Protein AF-A0A2S2N5R0-F1 (afdb_monomer_lite)

Foldseek 3Di:
DDDDADDDPDPADWQEWEQDPPRWIWTWGPNQWIFIDDRHDTPDTQDPCVVPVVQDPLQKGWNYWYKFDAAPDPPWIKIKIKIAGSDDDPQADFIKIWIARPPVSHTDDIDGDGRPGDNDDDADNNRD

Secondary structure (DSSP, 8-state):
----------SS-EEEEEE-GGGEEEEEETTS-EEEEETTEEEEE---GGG-TTSPTTSEEEEEEEEEE-TTSTT-EEEEEEEEESS--SSPPPPEEEEEETTT--EEEEEE--SS--------TT--

InterPro domains:
  IPR011047 Quinoprotein alcohol dehydrogenase-like superfamily [SSF50998] (6-127)
  IPR015943 WD40/YVTN repeat-like-containing domain superfamily [G3DSA:2.130.10.10] (1-128)
  IPR045260 Guanine nucleotide-exchange factor Sec12-like [PTHR23284] (1-128)

Sequence (128 aa):
MKKTLEFRAHNGEIEDIALGPDNKVVTAGRDFQCCVWQQDQLVTGLRWHENLPGIPDKAYRYQACRFGAVEGSAGALRLYTVQVPHKRERRPPPCYLTKWDGKSFLPLLTRPCGSEVVSCLSISDSGT

pLDDT: mean 92.58, std 7.39, range [61.62, 98.69]

Structure (mmCIF, N/CA/C/O backbone):
data_AF-A0A2S2N5R0-F1
#
_entry.id   AF-A0A2S2N5R0-F1
#
loop_
_atom_site.group_PDB
_atom_site.id
_atom_site.type_symbol
_atom_site.label_atom_id
_atom_site.label_alt_id
_atom_site.label_comp_id
_atom_site.label_asym_id
_atom_site.label_entity_id
_atom_site.label_seq_id
_atom_site.pdbx_PDB_ins_code
_atom_site.Cartn_x
_atom_site.Cartn_y
_atom_site.Cartn_z
_atom_site.occupancy
_atom_site.B_iso_or_equiv
_atom_site.auth_seq_id
_atom_site.auth_comp_id
_atom_site.auth_asym_id
_atom_site.auth_atom_id
_atom_site.pdbx_PDB_model_num
ATOM 1 N N . MET A 1 1 ? -3.641 -14.758 26.199 1.00 72.06 1 MET A N 1
ATOM 2 C CA . MET A 1 1 ? -4.412 -13.892 25.276 1.00 72.06 1 MET A CA 1
ATOM 3 C C . MET A 1 1 ? -5.275 -14.800 24.401 1.00 72.06 1 MET A C 1
ATOM 5 O O . MET A 1 1 ? -4.749 -15.806 23.941 1.00 72.06 1 MET A O 1
ATOM 9 N N . LYS A 1 2 ? -6.579 -14.534 24.235 1.00 91.81 2 LYS A N 1
ATOM 10 C CA . LYS A 1 2 ? -7.470 -15.361 23.392 1.00 91.81 2 LYS A CA 1
ATOM 11 C C . LYS A 1 2 ? -7.477 -14.799 21.969 1.00 91.81 2 LYS A C 1
ATOM 13 O O . LYS A 1 2 ? -7.570 -13.586 21.810 1.00 91.81 2 LYS A O 1
ATOM 18 N N . LYS A 1 3 ? -7.384 -15.665 20.957 1.00 91.12 3 LYS A N 1
ATOM 19 C CA . LYS A 1 3 ? -7.529 -15.277 19.548 1.00 91.12 3 LYS A CA 1
ATOM 20 C C . LYS A 1 3 ? -8.920 -14.683 19.318 1.00 91.12 3 LYS A C 1
ATOM 22 O O . LYS A 1 3 ? -9.910 -15.318 19.680 1.00 91.12 3 LYS A O 1
ATOM 27 N N . THR A 1 4 ? -8.981 -13.481 18.753 1.00 92.38 4 THR A N 1
ATOM 28 C CA . THR A 1 4 ? -10.240 -12.769 18.484 1.00 92.38 4 THR A CA 1
ATOM 29 C C . THR A 1 4 ? -10.672 -12.851 17.023 1.00 92.38 4 THR A C 1
ATOM 31 O O . THR A 1 4 ? -11.870 -12.879 16.773 1.00 92.38 4 THR A O 1
ATOM 34 N N . LEU A 1 5 ? -9.729 -12.929 16.076 1.00 92.88 5 LEU A N 1
ATOM 35 C CA . LEU A 1 5 ? -9.994 -13.040 14.639 1.00 92.88 5 LEU A CA 1
ATOM 36 C C . LEU A 1 5 ? -9.013 -14.012 13.967 1.00 92.88 5 LEU A C 1
ATOM 38 O O . LEU A 1 5 ? -7.852 -14.129 14.366 1.00 92.88 5 LEU A O 1
ATOM 42 N N . GLU A 1 6 ? -9.495 -14.698 12.933 1.00 94.88 6 GLU A N 1
ATOM 43 C CA . GLU A 1 6 ? -8.709 -15.524 12.018 1.00 94.88 6 GLU A CA 1
ATOM 44 C C . GLU A 1 6 ? -9.339 -15.480 10.635 1.00 94.88 6 GLU A C 1
ATOM 46 O O . GLU A 1 6 ? -10.472 -15.920 10.463 1.00 94.88 6 GLU A O 1
ATOM 51 N N . PHE A 1 7 ? -8.602 -14.996 9.645 1.00 96.50 7 PHE A N 1
ATOM 52 C CA . PHE A 1 7 ? -9.049 -15.044 8.263 1.00 96.50 7 PHE A CA 1
ATOM 53 C C . PHE A 1 7 ? -7.852 -15.003 7.318 1.00 96.50 7 PHE A C 1
ATOM 55 O O . PHE A 1 7 ? -6.761 -14.543 7.664 1.00 96.50 7 PHE A O 1
ATOM 62 N N . ARG A 1 8 ? -8.060 -15.502 6.100 1.00 97.56 8 ARG A N 1
ATOM 63 C CA . ARG A 1 8 ? -7.055 -15.457 5.040 1.00 97.56 8 ARG A CA 1
ATOM 64 C C . ARG A 1 8 ? -7.110 -14.097 4.349 1.00 97.56 8 ARG A C 1
ATOM 66 O O . ARG A 1 8 ? -7.956 -13.888 3.488 1.00 97.56 8 ARG A O 1
ATOM 73 N N . ALA A 1 9 ? -6.188 -13.203 4.695 1.00 98.12 9 ALA A N 1
ATOM 74 C CA . ALA A 1 9 ? -6.105 -11.890 4.054 1.00 98.12 9 ALA A CA 1
ATOM 75 C C . ALA A 1 9 ? -5.539 -11.957 2.621 1.00 98.12 9 ALA A C 1
ATOM 77 O O . ALA A 1 9 ? -5.962 -11.200 1.753 1.00 98.12 9 ALA A O 1
ATOM 78 N N . HIS A 1 10 ? -4.596 -12.870 2.363 1.00 98.44 10 HIS A N 1
ATOM 79 C CA . HIS A 1 10 ? -3.879 -12.954 1.089 1.00 98.44 10 HIS A CA 1
ATOM 80 C C . HIS A 1 10 ? -3.688 -14.402 0.612 1.00 98.44 10 HIS A C 1
ATOM 82 O O . HIS A 1 10 ? -3.685 -15.362 1.390 1.00 98.44 10 HIS A O 1
ATOM 88 N N . ASN A 1 11 ? -3.499 -14.562 -0.699 1.00 97.75 11 ASN A N 1
ATOM 89 C CA . ASN A 1 11 ? -3.147 -15.830 -1.343 1.00 97.75 11 ASN A CA 1
ATOM 90 C C . ASN A 1 11 ? -1.630 -16.095 -1.386 1.00 97.75 11 ASN A C 1
ATOM 92 O O . ASN A 1 11 ? -1.199 -17.069 -2.000 1.00 97.75 11 ASN A O 1
ATOM 96 N N . GLY A 1 12 ? -0.836 -15.270 -0.706 1.00 96.75 12 GLY A N 1
ATOM 97 C CA . GLY A 1 12 ? 0.602 -15.435 -0.517 1.00 96.75 12 GLY A CA 1
ATOM 98 C C . GLY A 1 12 ? 1.045 -14.905 0.845 1.00 96.75 12 GLY A C 1
ATOM 99 O O . GLY A 1 12 ? 0.213 -14.611 1.703 1.00 96.75 12 GLY A O 1
ATOM 100 N N . GLU A 1 13 ? 2.359 -14.779 1.035 1.00 98.25 13 GLU A N 1
ATOM 101 C CA . GLU A 1 13 ? 2.929 -14.158 2.236 1.00 98.25 13 GLU A CA 1
ATOM 102 C C . GLU A 1 13 ? 2.412 -12.724 2.405 1.00 98.25 13 GLU A C 1
ATOM 104 O O . GLU A 1 13 ? 2.280 -11.980 1.427 1.00 98.25 13 GLU A O 1
ATOM 109 N N . ILE A 1 14 ? 2.134 -12.349 3.653 1.00 98.38 14 ILE A N 1
ATOM 110 C CA . ILE A 1 14 ? 1.841 -10.968 4.031 1.00 98.38 14 ILE A CA 1
ATOM 111 C C . ILE A 1 14 ? 3.185 -10.247 4.178 1.00 98.38 14 ILE A C 1
ATOM 113 O O . ILE A 1 14 ? 4.029 -10.676 4.960 1.00 98.38 14 ILE A O 1
ATOM 117 N N . GLU A 1 15 ? 3.379 -9.179 3.411 1.00 98.12 15 GLU A N 1
ATOM 118 C CA . GLU A 1 15 ? 4.592 -8.352 3.413 1.00 98.12 15 GLU A CA 1
ATOM 119 C C . GLU A 1 15 ? 4.550 -7.292 4.516 1.00 98.12 15 GLU A C 1
ATOM 121 O O . GLU A 1 15 ? 5.564 -7.020 5.153 1.00 98.12 15 GLU A O 1
ATOM 126 N N . ASP A 1 16 ? 3.382 -6.689 4.754 1.00 98.62 16 ASP A N 1
ATOM 127 C CA . ASP A 1 16 ? 3.229 -5.651 5.772 1.00 98.62 16 ASP A CA 1
ATOM 128 C C . ASP A 1 16 ? 1.772 -5.510 6.231 1.00 98.62 16 ASP A C 1
ATOM 130 O O . ASP A 1 16 ? 0.834 -5.903 5.527 1.00 98.62 16 ASP A O 1
ATOM 134 N N . ILE A 1 17 ? 1.588 -4.941 7.422 1.00 98.19 17 ILE A N 1
ATOM 135 C CA . ILE A 1 17 ? 0.287 -4.681 8.044 1.00 98.19 17 ILE A CA 1
ATOM 136 C C . ILE A 1 17 ? 0.310 -3.289 8.683 1.00 98.19 17 ILE A C 1
ATOM 138 O O . ILE A 1 17 ? 1.281 -2.923 9.341 1.00 98.19 17 ILE A O 1
ATOM 142 N N . ALA A 1 18 ? -0.776 -2.527 8.551 1.00 97.56 18 ALA A N 1
ATOM 143 C CA . ALA A 1 18 ? -0.988 -1.277 9.275 1.00 97.56 18 ALA A CA 1
ATOM 144 C C . ALA A 1 18 ? -2.350 -1.260 9.966 1.00 97.56 18 ALA A C 1
ATOM 146 O O . ALA A 1 18 ? -3.381 -1.503 9.337 1.00 97.56 18 ALA A O 1
ATOM 147 N N . LEU A 1 19 ? -2.352 -0.914 11.251 1.00 94.81 19 LEU A N 1
ATOM 148 C CA . LEU A 1 19 ? -3.575 -0.631 11.994 1.00 94.81 19 LEU A CA 1
ATOM 149 C C . LEU A 1 19 ? -3.943 0.839 11.795 1.00 94.81 19 LEU A C 1
ATOM 151 O O . LEU A 1 19 ? -3.132 1.731 12.040 1.00 94.81 19 LEU A O 1
ATOM 155 N N . GLY A 1 20 ? -5.153 1.072 11.307 1.00 91.25 20 GLY A N 1
ATOM 156 C CA . GLY A 1 20 ? -5.748 2.392 11.169 1.00 91.25 20 GLY A CA 1
ATOM 157 C C . GLY A 1 20 ? -6.771 2.673 12.271 1.00 91.25 20 GLY A C 1
ATOM 158 O O . GLY A 1 20 ? -7.063 1.805 13.098 1.00 91.25 20 GLY A O 1
ATOM 159 N N . PRO A 1 21 ? -7.353 3.882 12.281 1.00 88.50 21 PRO A N 1
ATOM 160 C CA . PRO A 1 21 ? -8.472 4.196 13.160 1.00 88.50 21 PRO A CA 1
ATOM 161 C C . PRO A 1 21 ? -9.692 3.312 12.863 1.00 88.50 21 PRO A C 1
ATOM 163 O O . PRO A 1 21 ? -9.786 2.672 11.812 1.00 88.50 21 PRO A O 1
ATOM 166 N N . ASP A 1 22 ? -10.627 3.276 13.812 1.00 88.44 22 ASP A N 1
ATOM 167 C CA . ASP A 1 22 ? -11.888 2.526 13.729 1.00 88.44 22 ASP A CA 1
ATOM 168 C C . ASP A 1 22 ? -11.712 1.012 13.502 1.00 88.44 22 ASP A C 1
ATOM 170 O O . ASP A 1 22 ? -12.573 0.349 12.925 1.00 88.44 22 ASP A O 1
ATOM 174 N N . ASN A 1 23 ? -10.597 0.443 13.975 1.00 89.62 23 ASN A N 1
ATOM 175 C CA . ASN A 1 23 ? -10.216 -0.963 13.783 1.00 89.62 23 ASN A CA 1
ATOM 176 C C . ASN A 1 23 ? -10.057 -1.373 12.310 1.00 89.62 23 ASN A C 1
ATOM 178 O O . ASN A 1 23 ? -10.191 -2.555 11.976 1.00 89.62 23 ASN A O 1
ATOM 182 N N . LYS A 1 24 ? -9.763 -0.414 11.425 1.00 94.19 24 LYS A N 1
ATOM 183 C CA . LYS A 1 24 ? -9.363 -0.735 10.057 1.00 94.19 24 LYS A CA 1
ATOM 184 C C . LYS A 1 24 ? -7.980 -1.366 10.055 1.00 94.19 24 LYS A C 1
ATOM 186 O O . LYS A 1 24 ? -7.072 -0.907 10.745 1.00 94.19 24 LYS A O 1
ATOM 191 N N . VAL A 1 25 ? -7.804 -2.381 9.224 1.00 97.44 25 VAL A N 1
ATOM 192 C CA . VAL A 1 25 ? -6.503 -3.011 8.991 1.00 97.44 25 VAL A CA 1
ATOM 193 C C . VAL A 1 25 ? -6.179 -2.891 7.516 1.00 97.44 25 VAL A C 1
ATOM 195 O O . VAL A 1 25 ? -7.029 -3.165 6.677 1.00 97.44 25 VAL A O 1
ATOM 198 N N . VAL A 1 26 ? -4.962 -2.480 7.187 1.00 98.44 26 VAL A N 1
ATOM 199 C CA . VAL A 1 26 ? -4.435 -2.541 5.823 1.00 98.44 26 VAL A CA 1
ATOM 200 C C . VAL A 1 26 ? -3.386 -3.635 5.779 1.00 98.44 26 VAL A C 1
ATOM 202 O O . VAL A 1 26 ? -2.519 -3.677 6.647 1.00 98.44 26 VAL A O 1
ATOM 205 N N . THR A 1 27 ? -3.460 -4.521 4.794 1.00 98.69 27 THR A N 1
ATOM 206 C CA . THR A 1 27 ? -2.483 -5.595 4.590 1.00 98.69 27 THR A CA 1
ATOM 207 C C . THR A 1 27 ? -1.913 -5.513 3.181 1.00 98.69 27 THR A C 1
ATOM 209 O O . THR A 1 27 ? -2.645 -5.242 2.231 1.00 98.69 27 THR A O 1
ATOM 212 N N . ALA A 1 28 ? -0.610 -5.731 3.033 1.00 98.50 28 ALA A N 1
ATOM 213 C CA . ALA A 1 28 ? 0.067 -5.876 1.747 1.00 98.50 28 ALA A CA 1
ATOM 214 C C . ALA A 1 28 ? 0.522 -7.329 1.575 1.00 98.50 28 ALA A C 1
ATOM 216 O O . ALA A 1 28 ? 1.060 -7.912 2.515 1.00 98.50 28 ALA A O 1
ATOM 217 N N . GLY A 1 29 ? 0.330 -7.912 0.390 1.00 97.81 29 GLY A N 1
ATOM 218 C CA . GLY A 1 29 ? 0.655 -9.316 0.132 1.00 97.81 29 GLY A CA 1
ATOM 219 C C . GLY A 1 29 ? 1.490 -9.554 -1.123 1.00 97.81 29 GLY A C 1
ATOM 220 O O . GLY A 1 29 ? 1.485 -8.774 -2.081 1.00 97.81 29 GLY A O 1
ATOM 221 N N . ARG A 1 30 ? 2.174 -10.705 -1.155 1.00 96.56 30 ARG A N 1
ATOM 222 C CA . ARG A 1 30 ? 2.894 -11.207 -2.343 1.00 96.56 30 ARG A CA 1
ATOM 223 C C . ARG A 1 30 ? 1.988 -11.616 -3.504 1.00 96.56 30 ARG A C 1
ATOM 225 O O . ARG A 1 30 ? 2.484 -11.882 -4.594 1.00 96.56 30 ARG A O 1
ATOM 232 N N . ASP A 1 31 ? 0.679 -11.630 -3.290 1.00 97.00 31 ASP A N 1
ATOM 233 C CA . ASP A 1 31 ? -0.349 -11.821 -4.315 1.00 97.00 31 ASP A CA 1
ATOM 234 C C . ASP A 1 31 ? -0.702 -10.527 -5.075 1.00 97.00 31 A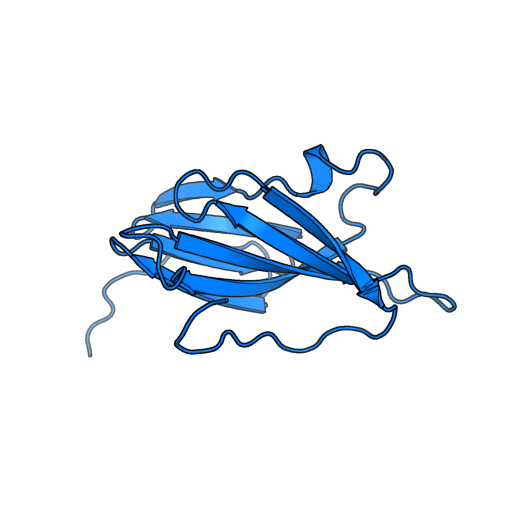SP A C 1
ATOM 236 O O . ASP A 1 31 ? -1.705 -10.484 -5.789 1.00 97.00 31 ASP A O 1
ATOM 240 N N . PHE A 1 32 ? 0.143 -9.493 -4.964 1.00 96.44 32 PHE A N 1
ATOM 241 C CA . PHE A 1 32 ? 0.019 -8.188 -5.628 1.00 96.44 32 PHE A CA 1
ATOM 242 C C . PHE A 1 32 ? -1.140 -7.326 -5.123 1.00 96.44 32 PHE A C 1
ATOM 244 O O . PHE A 1 32 ? -1.397 -6.262 -5.685 1.00 96.44 32 PHE A O 1
ATOM 251 N N . GLN A 1 33 ? -1.820 -7.752 -4.061 1.00 97.12 33 GLN A N 1
ATOM 252 C CA . GLN A 1 33 ? -2.923 -7.006 -3.478 1.00 97.12 33 GLN A CA 1
ATOM 253 C C . GLN A 1 33 ? -2.457 -6.191 -2.273 1.00 97.12 33 GLN A C 1
ATOM 255 O O . GLN A 1 33 ? -1.570 -6.591 -1.514 1.00 97.12 33 GLN A O 1
ATOM 260 N N . CYS A 1 34 ? -3.114 -5.053 -2.071 1.00 98.25 34 CYS A N 1
ATOM 261 C CA . CYS A 1 34 ? -3.136 -4.378 -0.786 1.00 98.25 34 CYS A CA 1
ATOM 262 C C . CYS A 1 34 ? -4.594 -4.148 -0.405 1.00 98.25 34 CYS A C 1
ATOM 264 O O . CYS A 1 34 ? -5.336 -3.515 -1.152 1.00 98.25 34 CYS A O 1
ATOM 266 N N . CYS A 1 35 ? -5.012 -4.723 0.714 1.00 98.56 35 CYS A N 1
ATOM 267 C CA . CYS A 1 35 ? -6.411 -4.854 1.092 1.00 98.56 35 CYS A CA 1
ATOM 268 C C . CYS A 1 35 ? -6.694 -4.056 2.360 1.00 98.56 35 CYS A C 1
ATOM 270 O O . CYS A 1 35 ? -5.865 -4.007 3.266 1.00 98.56 35 CYS A O 1
ATOM 272 N N . VAL A 1 36 ? -7.876 -3.454 2.425 1.00 98.44 36 VAL A N 1
ATOM 273 C CA . VAL A 1 36 ? -8.407 -2.762 3.597 1.00 98.44 36 VAL A CA 1
ATOM 274 C C . VAL A 1 36 ? -9.513 -3.613 4.198 1.00 98.44 36 VAL A C 1
ATOM 276 O O . VAL A 1 36 ? -10.450 -3.996 3.500 1.00 98.44 36 VAL A O 1
ATOM 279 N N . TRP A 1 37 ? -9.442 -3.844 5.500 1.00 98.25 37 TRP A N 1
ATOM 280 C CA . TRP A 1 37 ? -10.341 -4.716 6.241 1.00 98.25 37 TRP A CA 1
ATOM 281 C C . TRP A 1 37 ? -11.035 -3.963 7.364 1.00 98.25 37 TRP A C 1
ATOM 283 O O . TRP A 1 37 ? -10.464 -3.048 7.962 1.00 98.25 37 TRP A O 1
ATOM 293 N N . GLN A 1 38 ? -12.251 -4.395 7.671 1.00 96.56 38 GLN A N 1
ATOM 294 C CA . GLN A 1 38 ? -12.954 -4.094 8.907 1.00 96.56 38 GLN A CA 1
ATOM 295 C C . GLN A 1 38 ? -13.207 -5.432 9.596 1.00 96.56 38 GLN A C 1
ATOM 297 O O . GLN A 1 38 ? -13.992 -6.233 9.095 1.00 96.56 38 GLN A O 1
ATOM 302 N N . GLN A 1 39 ? -12.531 -5.682 10.721 1.00 93.19 39 GLN A N 1
ATOM 303 C CA . GLN A 1 39 ? -12.474 -7.022 11.323 1.00 93.19 39 GLN A CA 1
ATOM 304 C C . GLN A 1 39 ? -11.936 -8.057 10.313 1.00 93.19 39 GLN A C 1
ATOM 306 O O . GLN A 1 39 ? -10.772 -7.960 9.933 1.00 93.19 39 GLN A O 1
ATOM 311 N N . ASP A 1 40 ? -12.754 -9.016 9.880 1.00 94.75 40 ASP A N 1
ATOM 312 C CA . ASP A 1 40 ? -12.432 -10.042 8.880 1.00 94.75 40 ASP A CA 1
ATOM 313 C C . ASP A 1 40 ? -13.082 -9.789 7.506 1.00 94.75 40 ASP A C 1
ATOM 315 O O . ASP A 1 40 ? -12.918 -10.582 6.579 1.00 94.75 40 ASP A O 1
ATOM 319 N N . GLN A 1 41 ? -13.797 -8.670 7.351 1.00 97.44 41 GLN A N 1
ATOM 320 C CA . GLN A 1 41 ? -14.496 -8.316 6.120 1.00 97.44 41 GLN A CA 1
ATOM 321 C C . GLN A 1 41 ? -13.641 -7.397 5.248 1.00 97.44 41 GLN A C 1
ATOM 323 O O . GLN A 1 41 ? -13.151 -6.358 5.703 1.00 97.44 41 GLN A O 1
ATOM 328 N N . LEU A 1 42 ? -13.489 -7.759 3.972 1.00 98.00 42 LEU A N 1
ATOM 329 C CA . LEU A 1 42 ? -12.816 -6.922 2.983 1.00 98.00 42 LEU A CA 1
ATOM 330 C C . LEU A 1 42 ? -13.677 -5.687 2.688 1.00 98.00 42 LEU A C 1
ATOM 332 O O . LEU A 1 42 ? -14.788 -5.802 2.179 1.00 98.00 42 LEU A O 1
ATOM 336 N N . VAL A 1 43 ? -13.142 -4.503 2.973 1.00 97.38 43 VAL A N 1
ATOM 337 C CA . VAL A 1 43 ? -13.774 -3.218 2.642 1.00 97.38 43 VAL A CA 1
ATOM 338 C C . VAL A 1 43 ? -13.455 -2.839 1.202 1.00 97.38 43 VAL A C 1
ATOM 340 O O . VAL A 1 43 ? -14.346 -2.478 0.440 1.00 97.38 43 VAL A O 1
ATOM 343 N N . THR A 1 44 ? -12.174 -2.889 0.828 1.00 97.50 44 THR A N 1
ATOM 344 C CA . THR A 1 44 ? -11.717 -2.586 -0.532 1.00 97.50 44 THR A CA 1
ATOM 345 C C . THR A 1 44 ? -10.292 -3.087 -0.765 1.00 97.50 44 THR A C 1
ATOM 347 O O . THR A 1 44 ? -9.526 -3.259 0.181 1.00 97.50 44 THR A O 1
ATOM 350 N N . GLY A 1 45 ? -9.920 -3.281 -2.029 1.00 97.50 45 GLY A N 1
ATOM 351 C CA . GLY A 1 45 ? -8.527 -3.402 -2.459 1.00 97.50 45 GLY A CA 1
ATOM 352 C C . GLY A 1 45 ? -8.022 -2.063 -2.996 1.00 97.50 45 GLY A C 1
ATOM 353 O O . GLY A 1 45 ? -8.736 -1.380 -3.733 1.00 97.50 45 GLY A O 1
ATOM 354 N N . LEU A 1 46 ? -6.795 -1.679 -2.650 1.00 96.81 46 LEU A N 1
ATOM 355 C CA . LEU A 1 46 ? -6.164 -0.482 -3.196 1.00 96.81 46 LEU A CA 1
ATOM 356 C C . LEU A 1 46 ? -5.903 -0.667 -4.692 1.00 96.81 46 LEU A C 1
ATOM 358 O O . LEU A 1 46 ? -5.280 -1.638 -5.117 1.00 96.81 46 LEU A O 1
ATOM 362 N N . ARG A 1 47 ? -6.332 0.306 -5.496 1.00 91.75 47 ARG A N 1
ATOM 363 C CA . ARG A 1 47 ? -6.229 0.255 -6.959 1.00 91.75 47 ARG A CA 1
ATOM 364 C C . ARG A 1 47 ? -5.154 1.203 -7.476 1.00 91.75 47 ARG A C 1
ATOM 366 O O . ARG A 1 47 ? -5.426 2.216 -8.109 1.00 91.75 47 ARG A O 1
ATOM 373 N N . TRP A 1 48 ? -3.898 0.900 -7.153 1.00 92.25 48 TRP A N 1
ATOM 374 C CA . TRP A 1 48 ? -2.771 1.775 -7.511 1.00 92.25 48 TRP A CA 1
ATOM 375 C C . TRP A 1 48 ? -2.543 1.867 -9.023 1.00 92.25 48 TRP A C 1
ATOM 377 O O . TRP A 1 48 ? -2.322 2.953 -9.556 1.00 92.25 48 TRP A O 1
ATOM 387 N N . HIS A 1 49 ? -2.660 0.733 -9.714 1.00 82.38 49 HIS A N 1
ATOM 388 C CA . HIS A 1 49 ? -2.419 0.616 -11.150 1.00 82.38 49 HIS A CA 1
ATOM 389 C C . HIS A 1 49 ? -3.417 1.411 -12.007 1.00 82.38 49 HIS A C 1
ATOM 391 O O . HIS A 1 49 ? -3.048 1.859 -13.088 1.00 82.38 49 HIS A O 1
ATOM 397 N N . GLU A 1 50 ? -4.648 1.650 -11.531 1.00 78.56 50 GLU A N 1
ATOM 398 C CA . GLU A 1 50 ? -5.670 2.395 -12.290 1.00 78.56 50 GLU A CA 1
ATOM 399 C C . GLU A 1 50 ? -5.227 3.829 -12.632 1.00 78.56 50 GLU A C 1
ATOM 401 O O . GLU A 1 50 ? -5.674 4.389 -13.628 1.00 78.56 50 GLU A O 1
ATOM 406 N N . ASN A 1 51 ? -4.300 4.408 -11.859 1.00 75.12 51 ASN A N 1
ATOM 407 C CA . ASN A 1 51 ? -3.777 5.758 -12.094 1.00 75.12 51 ASN A CA 1
ATOM 408 C C . ASN A 1 51 ? -2.440 5.783 -12.853 1.00 75.12 51 ASN A C 1
ATOM 410 O O . ASN A 1 51 ? -1.864 6.852 -13.054 1.00 75.12 51 ASN A O 1
ATOM 414 N N . LEU A 1 52 ? -1.924 4.619 -13.263 1.00 82.00 52 LEU A N 1
ATOM 415 C CA . LEU A 1 52 ? -0.625 4.466 -13.922 1.00 82.00 52 LEU A CA 1
ATOM 416 C C . LEU A 1 52 ? -0.740 3.507 -15.120 1.00 82.00 52 LEU A C 1
ATOM 418 O O . LEU A 1 52 ? -0.157 2.423 -15.097 1.00 82.00 52 LEU A O 1
ATOM 422 N N . PRO A 1 53 ? -1.445 3.902 -16.199 1.00 75.69 53 PRO A N 1
ATOM 423 C CA . PRO A 1 53 ? -1.773 3.010 -17.318 1.00 75.69 53 PRO A CA 1
ATOM 424 C C . PRO A 1 53 ? -0.552 2.465 -18.079 1.00 75.69 53 PRO A C 1
ATOM 426 O O . PRO A 1 53 ? -0.679 1.510 -18.838 1.00 75.69 53 PRO A O 1
ATOM 429 N N . GLY A 1 54 ? 0.636 3.049 -17.886 1.00 84.12 54 GLY A N 1
ATOM 430 C CA . GLY A 1 54 ? 1.889 2.554 -18.465 1.00 84.12 54 GLY A CA 1
ATOM 431 C C . GLY A 1 54 ? 2.547 1.406 -17.690 1.00 84.12 54 GLY A C 1
ATOM 432 O O . GLY A 1 54 ? 3.545 0.866 -18.162 1.00 84.12 54 GLY A O 1
ATOM 433 N N . ILE A 1 55 ? 2.037 1.044 -16.509 1.00 86.69 55 ILE A N 1
ATOM 434 C CA . ILE A 1 55 ? 2.598 -0.025 -15.678 1.00 86.69 55 ILE A CA 1
ATOM 435 C C . ILE A 1 55 ? 1.829 -1.327 -15.946 1.00 86.69 55 ILE A C 1
ATOM 437 O O . ILE A 1 55 ? 0.622 -1.370 -15.708 1.00 86.69 55 ILE A O 1
ATOM 441 N N . PRO A 1 56 ? 2.499 -2.402 -16.408 1.00 87.50 56 PRO A N 1
ATOM 442 C CA . PRO A 1 56 ? 1.842 -3.684 -16.628 1.00 87.50 56 PRO A CA 1
ATOM 443 C C . PRO A 1 56 ? 1.250 -4.267 -15.342 1.00 87.50 56 PRO A C 1
ATOM 445 O O . PRO A 1 56 ? 1.805 -4.092 -14.251 1.00 87.50 56 PRO A O 1
ATOM 448 N N . ASP A 1 57 ? 0.169 -5.037 -15.486 1.00 85.69 57 ASP A N 1
ATOM 449 C CA . ASP A 1 57 ? -0.397 -5.788 -14.365 1.00 85.69 57 ASP A CA 1
ATOM 450 C C . ASP A 1 57 ? 0.674 -6.682 -13.714 1.00 85.69 57 ASP A C 1
ATOM 452 O O . ASP A 1 57 ? 1.506 -7.291 -14.395 1.00 85.69 57 ASP A O 1
ATOM 456 N N . LYS A 1 58 ? 0.677 -6.730 -12.378 1.00 90.12 58 LYS A N 1
ATOM 457 C CA . LYS A 1 58 ? 1.627 -7.502 -11.551 1.00 90.12 58 LYS A CA 1
ATOM 458 C C . LYS A 1 58 ? 3.116 -7.186 -11.783 1.00 90.12 58 LYS A C 1
ATOM 460 O O . LYS A 1 58 ? 3.983 -7.941 -11.338 1.00 90.12 58 LYS A O 1
ATOM 465 N N . ALA A 1 59 ? 3.453 -6.063 -12.423 1.00 93.19 59 ALA A N 1
ATOM 466 C CA . ALA A 1 59 ? 4.841 -5.597 -12.511 1.00 93.19 59 ALA A CA 1
ATOM 467 C C . ALA A 1 59 ? 5.386 -5.133 -11.148 1.00 93.19 59 ALA A C 1
ATOM 469 O O . ALA A 1 59 ? 6.585 -5.241 -10.886 1.00 93.19 59 ALA A O 1
ATOM 470 N N . TYR A 1 60 ? 4.499 -4.670 -10.265 1.00 95.81 60 TYR A N 1
ATOM 471 C CA . TYR A 1 60 ? 4.817 -4.153 -8.938 1.00 95.81 60 TYR A CA 1
ATOM 472 C C . TYR A 1 60 ? 4.028 -4.875 -7.857 1.00 95.81 60 TYR A C 1
ATOM 474 O O . TYR A 1 60 ? 2.876 -5.247 -8.069 1.00 95.81 60 TYR A O 1
ATOM 482 N N . ARG A 1 61 ? 4.632 -5.006 -6.675 1.00 96.19 61 ARG A N 1
ATOM 483 C CA . ARG A 1 61 ? 3.946 -5.422 -5.447 1.00 96.19 61 ARG A CA 1
ATOM 484 C C . ARG A 1 61 ? 4.016 -4.320 -4.397 1.00 96.19 61 ARG A C 1
ATOM 486 O O . ARG A 1 61 ? 4.945 -3.512 -4.405 1.00 96.19 61 ARG A O 1
ATOM 493 N N . TYR A 1 62 ? 3.064 -4.327 -3.474 1.00 97.88 62 TYR A N 1
ATOM 494 C CA . TYR A 1 62 ? 3.110 -3.487 -2.283 1.00 97.88 62 TYR A CA 1
ATOM 495 C C . TYR A 1 62 ? 4.122 -4.079 -1.296 1.00 97.88 62 TYR A C 1
ATOM 497 O O . TYR A 1 62 ? 4.022 -5.251 -0.947 1.00 97.88 62 TYR A O 1
ATOM 505 N N . GLN A 1 63 ? 5.107 -3.283 -0.883 1.00 98.12 63 GLN A N 1
ATOM 506 C CA . GLN A 1 63 ? 6.163 -3.695 0.049 1.00 98.12 63 GLN A CA 1
ATOM 507 C C . GLN A 1 63 ? 5.915 -3.203 1.474 1.00 98.12 63 GLN A C 1
ATOM 509 O O . GLN A 1 63 ? 6.343 -3.849 2.423 1.00 98.12 63 GLN A O 1
ATOM 514 N N . ALA A 1 64 ? 5.268 -2.047 1.618 1.00 98.56 64 ALA A N 1
ATOM 515 C CA . ALA A 1 64 ? 4.975 -1.461 2.916 1.00 98.56 64 ALA A CA 1
ATOM 516 C C . ALA A 1 64 ? 3.680 -0.647 2.882 1.00 98.56 64 ALA A C 1
ATOM 518 O O . ALA A 1 64 ? 3.318 -0.096 1.835 1.00 98.56 64 ALA A O 1
ATOM 519 N N . CYS A 1 65 ? 3.025 -0.530 4.034 1.00 98.38 65 CYS A N 1
ATOM 520 C CA . CYS A 1 65 ? 1.864 0.318 4.272 1.00 98.38 65 CYS A CA 1
ATOM 521 C C . CYS A 1 65 ? 1.923 0.933 5.680 1.00 98.38 65 CYS A C 1
ATOM 523 O O . CYS A 1 65 ? 2.143 0.226 6.660 1.00 98.38 65 CYS A O 1
ATOM 525 N N . ARG A 1 66 ? 1.716 2.246 5.821 1.00 97.69 66 ARG A N 1
ATOM 526 C CA . ARG A 1 66 ? 1.692 2.947 7.119 1.00 97.69 66 ARG A CA 1
ATOM 527 C C . ARG A 1 66 ? 0.646 4.052 7.118 1.00 97.69 66 ARG A C 1
ATOM 529 O O . ARG A 1 66 ? 0.562 4.813 6.157 1.00 97.69 66 ARG A O 1
ATOM 536 N N . PHE A 1 67 ? -0.127 4.161 8.192 1.00 95.81 67 PHE A N 1
ATOM 537 C CA . PHE A 1 67 ? -0.951 5.345 8.419 1.00 95.81 67 PHE A CA 1
ATOM 538 C C . PHE A 1 67 ? -0.107 6.478 9.014 1.00 95.81 67 PHE A C 1
ATOM 540 O O . PHE A 1 67 ? 0.854 6.224 9.732 1.00 95.81 67 PHE A O 1
ATOM 547 N N . GLY A 1 68 ? -0.486 7.719 8.720 1.00 93.38 68 GLY A N 1
ATOM 548 C CA . GLY A 1 68 ? 0.059 8.927 9.333 1.00 93.38 68 GLY A CA 1
ATOM 549 C C . GLY A 1 68 ? -1.050 9.942 9.589 1.00 93.38 68 GLY A C 1
ATOM 550 O O . GLY A 1 68 ? -1.911 10.157 8.726 1.00 93.38 68 GLY A O 1
ATOM 551 N N . ALA A 1 69 ? -1.052 10.541 10.778 1.00 87.69 69 ALA A N 1
ATOM 552 C CA . ALA A 1 69 ? -1.878 11.710 11.064 1.00 87.69 69 ALA A CA 1
ATOM 553 C C . ALA A 1 69 ? -1.306 12.929 10.327 1.00 87.69 69 ALA A C 1
ATOM 555 O O . ALA A 1 69 ? -0.110 12.993 10.086 1.00 87.69 69 ALA A O 1
ATOM 556 N N . VAL A 1 70 ? -2.139 13.889 9.935 1.00 83.06 70 VAL A N 1
ATOM 557 C CA . VAL A 1 70 ? -1.636 15.140 9.352 1.00 83.06 70 VAL A CA 1
ATOM 558 C C . VAL A 1 70 ? -1.656 16.215 10.427 1.00 83.06 70 VAL A C 1
ATOM 560 O O . VAL A 1 70 ? -2.729 16.675 10.824 1.00 83.06 70 VAL A O 1
ATOM 563 N N . GLU A 1 71 ? -0.478 16.620 10.895 1.00 77.88 71 GLU A N 1
ATOM 564 C CA . GLU A 1 71 ? -0.351 17.712 11.858 1.00 77.88 71 GLU A CA 1
ATOM 565 C C . GLU A 1 71 ? -0.987 19.010 11.318 1.00 77.88 71 GLU A C 1
ATOM 567 O O . GLU A 1 71 ? -0.902 19.334 10.132 1.00 77.88 71 GLU A O 1
ATOM 572 N N . GLY A 1 72 ? -1.707 19.736 12.179 1.00 74.12 72 GLY A N 1
ATOM 573 C CA . GLY A 1 72 ? -2.396 20.980 11.811 1.00 74.12 72 GLY A CA 1
ATOM 574 C C . GLY A 1 72 ? -3.696 20.814 11.008 1.00 74.12 72 GLY A C 1
ATOM 575 O O . GLY A 1 72 ? -4.376 21.807 10.754 1.00 74.12 72 GLY A O 1
ATOM 576 N N . SER A 1 73 ? -4.099 19.589 10.644 1.00 74.19 73 SER A N 1
ATOM 577 C CA . SER A 1 73 ? -5.375 19.318 9.970 1.00 74.19 73 SER A CA 1
ATOM 578 C C . SER A 1 73 ? -6.229 18.355 10.794 1.00 74.19 73 SER A C 1
ATOM 580 O O . SER A 1 73 ? -6.040 17.138 10.772 1.00 74.19 73 SER A O 1
ATOM 582 N N . ALA A 1 74 ? -7.185 18.911 11.545 1.00 68.94 74 ALA A N 1
ATOM 583 C CA . ALA A 1 74 ? -8.035 18.146 12.453 1.00 68.94 74 ALA A CA 1
ATOM 584 C C . ALA A 1 74 ? -8.757 16.997 11.720 1.00 68.94 74 ALA A C 1
ATOM 586 O O . ALA A 1 74 ? -9.645 17.212 10.896 1.00 68.94 74 ALA A O 1
ATOM 587 N N . GLY A 1 75 ? -8.365 15.758 12.031 1.00 70.88 75 GLY A N 1
ATOM 588 C CA . GLY A 1 75 ? -8.999 14.543 11.516 1.00 70.88 75 GLY A CA 1
ATOM 589 C C . GLY A 1 75 ? -8.563 14.102 10.115 1.00 70.88 75 GLY A C 1
ATOM 590 O O . GLY A 1 75 ? -9.164 13.159 9.579 1.00 70.88 75 GLY A O 1
ATOM 591 N N . ALA A 1 76 ? -7.548 14.738 9.521 1.00 84.81 76 ALA A N 1
ATOM 592 C CA . ALA A 1 76 ? -6.956 14.275 8.274 1.00 84.81 76 ALA A CA 1
ATOM 593 C C . ALA A 1 76 ? -6.003 13.098 8.531 1.00 84.81 76 ALA A C 1
ATOM 595 O O . ALA A 1 76 ? -5.070 13.172 9.329 1.00 84.81 76 ALA A O 1
ATOM 596 N N . LEU A 1 77 ? -6.255 12.004 7.817 1.00 91.50 77 LEU A N 1
ATOM 597 C CA . LEU A 1 77 ? -5.485 10.769 7.878 1.00 91.50 77 LEU A CA 1
ATOM 598 C C . LEU A 1 77 ? -4.906 10.483 6.496 1.00 91.50 77 LEU A C 1
ATOM 600 O O . LEU A 1 77 ? -5.584 10.657 5.474 1.00 91.5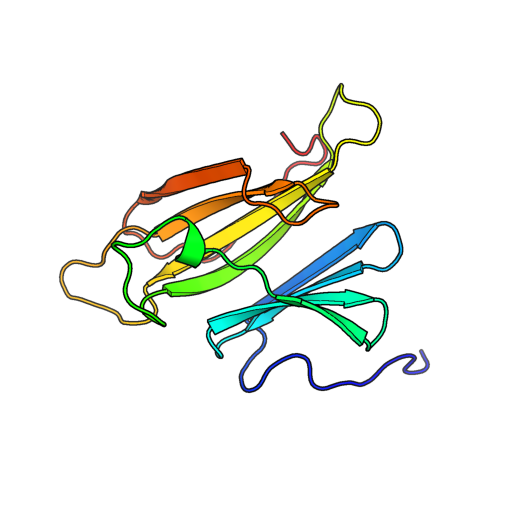0 77 LEU A O 1
ATOM 604 N N . ARG A 1 78 ? -3.664 10.019 6.455 1.00 94.94 78 ARG A N 1
ATOM 605 C CA . ARG A 1 78 ? -3.026 9.523 5.239 1.00 94.94 78 ARG A CA 1
ATOM 606 C C . ARG A 1 78 ? -2.654 8.071 5.418 1.00 94.94 78 ARG A C 1
ATOM 608 O O . ARG A 1 78 ? -2.266 7.647 6.501 1.00 94.94 78 ARG A O 1
ATOM 615 N N . LEU A 1 79 ? -2.782 7.325 4.334 1.00 97.12 79 LEU A N 1
ATOM 616 C CA . LEU A 1 79 ? -2.114 6.048 4.182 1.00 97.12 79 LEU A CA 1
ATOM 617 C C . LEU A 1 79 ? -0.946 6.281 3.225 1.00 97.12 79 LEU A C 1
ATOM 619 O O . LEU A 1 79 ? -1.093 6.961 2.210 1.00 97.12 79 LEU A O 1
ATOM 623 N N . TYR A 1 80 ? 0.210 5.731 3.554 1.00 97.62 80 TYR A N 1
ATOM 624 C CA . TYR A 1 80 ? 1.397 5.729 2.719 1.00 97.62 80 TYR A CA 1
ATOM 625 C C . TYR A 1 80 ? 1.724 4.291 2.365 1.00 97.62 80 TYR A C 1
ATOM 627 O O . TYR A 1 80 ? 1.720 3.421 3.234 1.00 97.62 80 TYR A O 1
ATOM 635 N N . THR A 1 81 ? 2.008 4.035 1.096 1.00 98.44 81 THR A N 1
ATOM 636 C CA . THR A 1 81 ? 2.419 2.710 0.630 1.00 98.44 81 THR A CA 1
ATOM 637 C C . THR A 1 81 ? 3.657 2.806 -0.231 1.00 98.44 81 THR A C 1
ATOM 639 O O . THR A 1 81 ? 3.800 3.775 -0.979 1.00 98.44 81 THR A O 1
ATOM 642 N N . VAL A 1 82 ? 4.471 1.760 -0.209 1.00 98.38 82 VAL A N 1
ATOM 643 C CA . VAL A 1 82 ? 5.597 1.599 -1.127 1.00 98.38 82 VAL A CA 1
ATOM 644 C C . VAL A 1 82 ? 5.290 0.491 -2.122 1.00 98.38 82 VAL A C 1
ATOM 646 O O . VAL A 1 82 ? 4.892 -0.604 -1.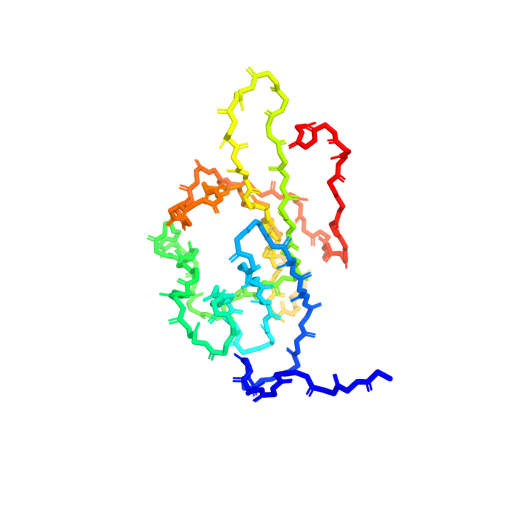724 1.00 98.38 82 VAL A O 1
ATOM 649 N N . GLN A 1 83 ? 5.507 0.759 -3.406 1.00 97.38 83 GLN A N 1
ATOM 650 C CA . GLN A 1 83 ? 5.468 -0.233 -4.472 1.00 97.38 83 GLN A CA 1
ATOM 651 C C . GLN A 1 83 ? 6.884 -0.520 -4.965 1.00 97.38 83 GLN A C 1
ATOM 653 O O . GLN A 1 83 ? 7.612 0.399 -5.337 1.00 97.38 83 GLN A O 1
ATOM 658 N N . VAL A 1 84 ? 7.259 -1.796 -5.009 1.00 97.06 84 VAL A N 1
ATOM 659 C CA . VAL A 1 84 ? 8.558 -2.258 -5.521 1.00 97.06 84 VAL A CA 1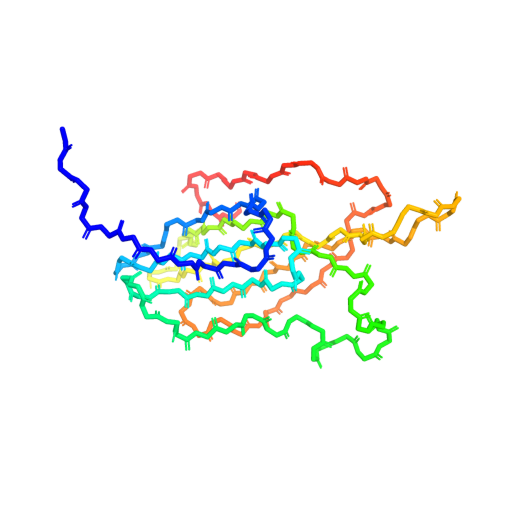
ATOM 660 C C . VAL A 1 84 ? 8.357 -3.137 -6.756 1.00 97.06 84 VAL A C 1
ATOM 662 O O . VAL A 1 84 ? 7.354 -3.862 -6.819 1.00 97.06 84 VAL A O 1
ATOM 665 N N . PRO A 1 85 ? 9.289 -3.125 -7.726 1.00 95.88 85 PRO A N 1
ATOM 666 C CA . PRO A 1 85 ? 9.246 -4.055 -8.846 1.00 95.88 85 PRO A CA 1
ATOM 667 C C . PRO A 1 85 ? 9.210 -5.500 -8.339 1.00 95.88 85 PRO A C 1
ATOM 669 O O . PRO A 1 85 ? 10.004 -5.903 -7.484 1.00 95.88 85 PRO A O 1
ATOM 672 N N . HIS A 1 86 ? 8.275 -6.297 -8.849 1.00 95.19 86 HIS A N 1
ATOM 673 C CA . HIS A 1 86 ? 8.152 -7.693 -8.443 1.00 95.19 86 HIS A CA 1
ATOM 674 C C . HIS A 1 86 ? 9.318 -8.530 -8.975 1.00 95.19 86 HIS A C 1
ATOM 676 O O . HIS A 1 86 ? 9.890 -9.342 -8.243 1.00 95.19 86 HIS A O 1
ATOM 682 N N . LYS A 1 87 ? 9.682 -8.306 -10.242 1.00 92.50 87 LYS A N 1
ATOM 683 C CA . LYS A 1 87 ? 10.812 -8.961 -10.901 1.00 92.50 87 LYS A CA 1
ATOM 684 C C . LYS A 1 87 ? 12.074 -8.125 -10.731 1.00 92.50 87 LYS A C 1
ATOM 686 O O . LYS A 1 87 ? 12.045 -6.903 -10.842 1.00 92.50 87 LYS A O 1
ATOM 691 N N . ARG A 1 88 ? 13.196 -8.804 -10.491 1.00 84.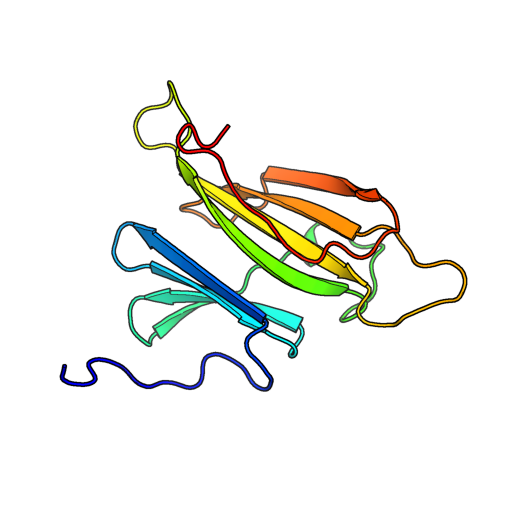81 88 ARG A N 1
ATOM 692 C CA . ARG A 1 88 ? 14.521 -8.180 -10.520 1.00 84.81 88 ARG A CA 1
ATOM 693 C C . ARG A 1 88 ? 15.026 -8.161 -11.954 1.00 84.81 88 ARG A C 1
ATOM 695 O O . ARG A 1 88 ? 15.096 -9.204 -12.598 1.00 84.81 88 ARG A O 1
ATOM 702 N N . GLU A 1 89 ? 15.409 -6.987 -12.422 1.00 88.44 89 GLU A N 1
ATOM 703 C CA . GLU A 1 89 ? 15.963 -6.779 -13.756 1.00 88.44 89 GLU A CA 1
ATOM 704 C C . GLU A 1 89 ? 17.364 -6.174 -13.649 1.00 88.44 89 GLU A C 1
ATOM 706 O O . GLU A 1 89 ? 17.707 -5.559 -12.640 1.00 88.44 89 GLU A O 1
ATOM 711 N N . ARG A 1 90 ? 18.185 -6.318 -14.699 1.00 88.75 90 ARG A N 1
ATOM 712 C CA . ARG A 1 90 ? 19.539 -5.729 -14.742 1.00 88.75 90 ARG A CA 1
ATOM 713 C C . ARG A 1 90 ? 19.510 -4.201 -14.601 1.00 88.75 90 ARG A C 1
ATOM 715 O O . ARG A 1 90 ? 20.473 -3.612 -14.121 1.00 88.75 90 ARG A O 1
ATOM 722 N N . ARG A 1 91 ? 18.425 -3.568 -15.051 1.00 89.31 91 ARG A N 1
ATOM 723 C CA . ARG A 1 91 ? 18.134 -2.141 -14.883 1.00 89.31 91 ARG A CA 1
ATOM 724 C C . ARG A 1 91 ? 16.724 -2.021 -14.305 1.00 89.31 91 ARG A C 1
ATOM 726 O O . ARG A 1 91 ? 15.781 -1.927 -15.084 1.00 89.31 91 ARG A O 1
ATOM 733 N N . PRO A 1 92 ? 16.566 -2.118 -12.975 1.00 89.81 92 PRO A N 1
ATOM 734 C CA . PRO A 1 92 ? 15.244 -2.169 -12.378 1.00 89.81 92 PRO A CA 1
ATOM 735 C C . PRO A 1 92 ? 14.523 -0.822 -12.543 1.00 89.81 92 PRO A C 1
ATOM 737 O O . PRO A 1 92 ? 15.147 0.236 -12.367 1.00 89.81 92 PRO A O 1
ATOM 740 N N . PRO A 1 93 ? 13.216 -0.842 -12.859 1.00 94.38 93 PRO A N 1
ATOM 741 C CA . PRO A 1 93 ? 12.414 0.371 -12.857 1.00 94.38 93 PRO A CA 1
ATOM 742 C C . PRO A 1 93 ? 12.311 0.923 -11.421 1.00 94.38 93 PRO A C 1
ATOM 744 O O . PRO A 1 93 ? 12.609 0.205 -10.460 1.00 94.38 93 PRO A O 1
ATOM 747 N N . PRO A 1 94 ? 11.941 2.202 -11.239 1.00 95.69 94 PRO A N 1
ATOM 748 C CA . PRO A 1 94 ? 11.936 2.808 -9.915 1.00 95.69 94 PRO A CA 1
ATOM 749 C C . PRO A 1 94 ? 10.885 2.161 -9.009 1.00 95.69 94 PRO A C 1
ATOM 751 O O . PRO A 1 94 ? 9.829 1.734 -9.476 1.00 95.69 94 PRO A O 1
ATOM 754 N N . CYS A 1 95 ? 11.146 2.148 -7.707 1.00 97.12 95 CYS A N 1
ATOM 755 C CA . CYS A 1 95 ? 10.125 2.011 -6.680 1.00 97.12 95 CYS A CA 1
ATOM 756 C C . CYS A 1 95 ? 9.251 3.272 -6.644 1.00 97.12 95 CYS A C 1
ATOM 758 O O . CYS A 1 95 ? 9.665 4.352 -7.081 1.00 97.12 95 CYS A O 1
ATOM 760 N N . TYR A 1 96 ? 8.057 3.147 -6.075 1.00 97.25 96 TYR A N 1
ATOM 761 C CA . TYR A 1 96 ? 7.145 4.268 -5.891 1.00 97.25 96 TYR A CA 1
ATOM 762 C C . TYR A 1 96 ? 6.727 4.414 -4.436 1.00 97.25 96 TYR A C 1
ATOM 764 O O . TYR A 1 96 ? 6.483 3.429 -3.742 1.00 97.25 96 TYR A O 1
ATOM 772 N N . LEU A 1 97 ? 6.601 5.666 -4.005 1.00 97.88 97 LEU A N 1
ATOM 773 C CA . LEU A 1 97 ? 5.915 6.052 -2.785 1.00 97.88 97 LEU A CA 1
ATOM 774 C C . LEU A 1 97 ? 4.573 6.670 -3.172 1.00 97.88 97 LEU A C 1
ATOM 776 O O . LEU A 1 97 ? 4.519 7.633 -3.945 1.00 97.88 97 LEU A O 1
ATOM 780 N N . THR A 1 98 ? 3.498 6.129 -2.611 1.00 97.38 98 THR A N 1
ATOM 781 C CA . THR A 1 98 ? 2.139 6.609 -2.859 1.00 97.38 98 THR A CA 1
ATOM 782 C C . THR A 1 98 ? 1.500 7.084 -1.567 1.00 97.38 98 THR A C 1
ATOM 784 O O . THR A 1 98 ? 1.439 6.345 -0.585 1.00 97.38 98 THR A O 1
ATOM 787 N N . LYS A 1 99 ? 1.004 8.320 -1.591 1.00 96.19 99 LYS A N 1
ATOM 788 C CA . LYS A 1 99 ? 0.157 8.922 -0.566 1.00 96.19 99 LYS A CA 1
ATOM 789 C C . LYS A 1 99 ? -1.302 8.763 -0.970 1.00 96.19 99 LYS A C 1
ATOM 791 O O . LYS A 1 99 ? -1.690 9.157 -2.069 1.00 96.19 99 LYS A O 1
ATOM 796 N N . TRP A 1 100 ? -2.107 8.273 -0.044 1.00 96.31 100 TRP A N 1
ATOM 797 C CA . TRP A 1 100 ? -3.535 8.042 -0.192 1.00 96.31 100 TRP A CA 1
ATOM 798 C C . TRP A 1 100 ? -4.299 8.870 0.830 1.00 96.31 100 TRP A C 1
ATOM 800 O O . TRP A 1 100 ? -3.794 9.178 1.917 1.00 96.31 100 TRP A O 1
ATOM 810 N N . ASP A 1 101 ? -5.541 9.195 0.508 1.00 94.56 101 ASP A N 1
ATOM 811 C CA . ASP A 1 101 ? -6.481 9.615 1.529 1.00 94.56 101 ASP A CA 1
ATOM 812 C C . ASP A 1 101 ? -6.784 8.420 2.442 1.00 94.56 101 ASP A C 1
ATOM 814 O O . ASP A 1 101 ? -7.163 7.348 1.975 1.00 94.56 101 ASP A O 1
ATOM 818 N N . GLY A 1 102 ? -6.580 8.577 3.750 1.00 94.06 102 GLY A N 1
ATOM 819 C CA . GLY A 1 102 ? -6.646 7.463 4.697 1.00 94.06 102 GLY A CA 1
ATOM 820 C C . GLY A 1 102 ? -8.062 6.965 5.000 1.00 94.06 102 GLY A C 1
ATOM 821 O O . GLY A 1 102 ? -8.199 5.949 5.675 1.00 94.06 102 GLY A O 1
ATOM 822 N N . LYS A 1 103 ? -9.107 7.668 4.541 1.00 92.44 103 LYS A N 1
ATOM 823 C CA . LYS A 1 103 ? -10.510 7.290 4.775 1.00 92.44 103 LYS A CA 1
ATOM 824 C C . LYS A 1 103 ? -11.163 6.731 3.517 1.00 92.44 103 LYS A C 1
ATOM 826 O O . LYS A 1 103 ? -11.796 5.682 3.573 1.00 92.44 103 LYS A O 1
ATOM 831 N N . SER A 1 104 ? -11.006 7.433 2.398 1.00 93.94 104 SER A N 1
ATOM 832 C CA . SER A 1 104 ? -11.565 7.035 1.100 1.00 93.94 104 SER A CA 1
ATOM 833 C C . SER A 1 104 ? -10.678 6.058 0.330 1.00 93.94 104 SER A C 1
ATOM 835 O O . SER A 1 104 ? -11.163 5.405 -0.588 1.00 93.94 104 SER A O 1
ATOM 837 N N . PHE A 1 105 ? -9.395 5.946 0.695 1.00 95.06 105 PHE A N 1
ATOM 838 C CA . PHE A 1 105 ? -8.398 5.125 -0.001 1.00 95.06 105 PHE A CA 1
ATOM 839 C C . PHE A 1 105 ? -8.215 5.497 -1.475 1.00 95.06 105 PHE A C 1
ATOM 841 O O . PHE A 1 105 ? -7.775 4.683 -2.287 1.00 95.06 105 PHE A O 1
ATOM 848 N N . LEU A 1 106 ? -8.511 6.752 -1.815 1.00 94.50 106 LEU A N 1
ATOM 849 C CA . LEU A 1 106 ? -8.187 7.321 -3.113 1.00 94.50 106 LEU A CA 1
ATOM 850 C C . LEU A 1 106 ? -6.718 7.767 -3.126 1.00 94.50 106 LEU A C 1
ATOM 852 O O . LEU A 1 106 ? -6.255 8.390 -2.161 1.00 94.50 106 LEU A O 1
ATOM 856 N N . PRO A 1 107 ? -5.956 7.463 -4.188 1.00 95.06 107 PRO A N 1
ATOM 857 C CA . PRO A 1 107 ? -4.577 7.911 -4.293 1.00 95.06 107 PRO A CA 1
ATOM 858 C C . PRO A 1 107 ? -4.543 9.424 -4.513 1.00 95.06 107 PRO A C 1
ATOM 860 O O . PRO A 1 107 ? -5.204 9.957 -5.398 1.00 95.06 107 PRO A O 1
ATOM 863 N N . LEU A 1 108 ? -3.752 10.119 -3.698 1.00 93.88 108 LEU A N 1
ATOM 864 C CA . LEU A 1 108 ? -3.584 11.572 -3.762 1.00 93.88 108 LEU A CA 1
ATOM 865 C C . LEU A 1 108 ? -2.322 11.961 -4.530 1.00 93.88 108 LEU A C 1
ATOM 867 O O . LEU A 1 108 ? -2.303 12.976 -5.219 1.00 93.88 108 LEU A O 1
ATOM 871 N N . LEU A 1 109 ? -1.239 11.199 -4.362 1.00 94.00 109 LEU A N 1
ATOM 872 C CA . LEU A 1 109 ? 0.039 11.478 -5.008 1.00 94.00 109 LEU A CA 1
ATOM 873 C C . LEU A 1 109 ? 0.883 10.212 -5.098 1.00 94.00 109 LEU A C 1
ATOM 875 O O . LEU A 1 109 ? 1.115 9.565 -4.082 1.00 94.00 109 LEU A O 1
ATOM 879 N N . THR A 1 110 ? 1.429 9.940 -6.279 1.00 96.00 110 THR A N 1
ATOM 880 C CA . THR A 1 110 ? 2.453 8.910 -6.482 1.00 96.00 110 THR A CA 1
ATOM 881 C C . THR A 1 110 ? 3.739 9.565 -6.964 1.00 96.00 110 THR A C 1
ATOM 883 O O . THR A 1 110 ? 3.710 10.392 -7.878 1.00 96.00 110 THR A O 1
ATOM 886 N N . ARG A 1 111 ? 4.878 9.209 -6.365 1.00 96.25 111 ARG A N 1
ATOM 887 C CA . ARG A 1 111 ? 6.203 9.683 -6.785 1.00 96.25 111 ARG A CA 1
ATOM 888 C C . ARG A 1 111 ? 7.191 8.520 -6.884 1.00 96.25 111 ARG A C 1
ATOM 890 O O . ARG A 1 111 ? 7.181 7.663 -6.001 1.00 96.25 111 ARG A O 1
ATOM 897 N N . PRO A 1 112 ? 8.046 8.479 -7.921 1.00 96.62 112 PRO A N 1
ATOM 898 C CA . PRO A 1 112 ? 9.167 7.549 -7.936 1.00 96.62 112 PRO A CA 1
ATOM 899 C C . PRO A 1 112 ? 10.147 7.912 -6.813 1.00 96.62 112 PRO A C 1
ATOM 901 O O . PRO A 1 112 ? 10.378 9.095 -6.559 1.00 96.62 112 PRO A O 1
ATOM 904 N N . CYS A 1 113 ? 10.728 6.910 -6.155 1.00 96.88 113 CYS A N 1
ATOM 905 C CA . CYS A 1 113 ? 11.664 7.092 -5.037 1.00 96.88 113 CYS A CA 1
ATOM 906 C C . CYS A 1 113 ? 13.022 6.401 -5.255 1.00 96.88 113 CYS A C 1
ATOM 908 O O . CYS A 1 113 ? 13.729 6.103 -4.299 1.00 96.88 113 CYS A O 1
ATOM 910 N N . GLY A 1 114 ? 13.402 6.187 -6.519 1.00 96.69 114 GLY A N 1
ATOM 911 C CA . GLY A 1 114 ? 14.675 5.573 -6.911 1.00 96.69 114 GLY A CA 1
ATOM 912 C C . GLY A 1 114 ? 14.545 4.098 -7.295 1.00 96.69 114 GLY A C 1
ATOM 913 O O . GLY A 1 114 ? 13.501 3.485 -7.107 1.00 96.69 114 GLY A O 1
ATOM 914 N N . SER A 1 115 ? 15.602 3.541 -7.887 1.00 95.94 115 SER A N 1
ATOM 915 C CA . SER A 1 115 ? 15.647 2.147 -8.370 1.00 95.94 115 SER A CA 1
ATOM 916 C C . SER A 1 115 ? 16.212 1.158 -7.347 1.00 95.94 115 SER A C 1
ATOM 918 O O . SER A 1 115 ? 16.225 -0.048 -7.596 1.00 95.94 115 SER A O 1
ATOM 920 N N . GLU A 1 116 ? 16.686 1.648 -6.203 1.00 94.81 116 GLU A N 1
ATOM 921 C CA . GLU A 1 116 ? 17.037 0.790 -5.076 1.00 94.81 116 GLU A CA 1
ATOM 922 C C . GLU A 1 116 ? 15.758 0.220 -4.463 1.00 94.81 116 GLU A C 1
ATOM 924 O O . GLU A 1 116 ? 14.761 0.924 -4.283 1.00 94.81 116 GLU A O 1
ATOM 929 N N . VAL A 1 117 ? 15.761 -1.084 -4.182 1.00 95.56 117 VAL A N 1
ATOM 930 C CA . VAL A 1 117 ? 14.584 -1.751 -3.626 1.00 95.56 117 VAL A CA 1
ATOM 931 C C . VAL A 1 117 ? 14.399 -1.284 -2.190 1.00 95.56 117 VAL A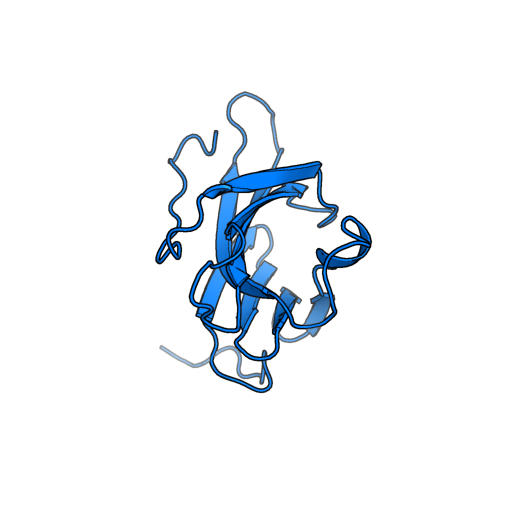 C 1
ATOM 933 O O . VAL A 1 117 ? 15.181 -1.634 -1.309 1.00 95.56 117 VAL A O 1
ATOM 936 N N . VAL A 1 118 ? 13.341 -0.509 -1.966 1.00 97.50 118 VAL A N 1
ATOM 937 C CA . VAL A 1 118 ? 12.951 -0.061 -0.630 1.00 97.50 118 VAL A CA 1
ATOM 938 C C . VAL A 1 118 ? 12.587 -1.279 0.214 1.00 97.50 118 VAL A C 1
ATOM 940 O O . VAL A 1 118 ? 11.781 -2.108 -0.202 1.00 97.50 118 VAL A O 1
ATOM 943 N N . SER A 1 119 ? 13.184 -1.387 1.397 1.00 96.38 119 SER A N 1
ATOM 944 C CA . SER A 1 119 ? 13.001 -2.522 2.306 1.00 96.38 119 SER A CA 1
ATOM 945 C C . SER A 1 119 ? 12.083 -2.215 3.488 1.00 96.38 119 SER A C 1
ATOM 947 O O . SER A 1 119 ? 11.518 -3.137 4.070 1.00 96.38 119 SER A O 1
ATOM 949 N N . CYS A 1 120 ? 11.917 -0.942 3.851 1.00 96.69 120 CYS A N 1
ATOM 950 C CA . CYS A 1 120 ? 11.092 -0.529 4.979 1.00 96.69 120 CYS A CA 1
ATOM 951 C C . CYS A 1 120 ? 10.516 0.882 4.792 1.00 96.69 120 CYS A C 1
ATOM 953 O O . CYS A 1 120 ? 11.034 1.697 4.029 1.00 96.69 120 CYS A O 1
ATOM 955 N N . LEU A 1 121 ? 9.427 1.160 5.512 1.00 97.38 121 LEU A N 1
ATOM 956 C CA . LEU A 1 121 ? 8.802 2.476 5.618 1.00 97.38 121 LEU A CA 1
ATOM 957 C C . LEU A 1 121 ? 8.449 2.739 7.085 1.00 97.38 121 LEU A C 1
ATOM 959 O O . LEU A 1 121 ? 7.835 1.895 7.745 1.00 97.38 121 LEU A O 1
ATOM 963 N N . SER A 1 122 ? 8.798 3.930 7.562 1.00 95.88 122 SER A N 1
ATOM 964 C CA . SER A 1 122 ? 8.351 4.472 8.843 1.00 95.88 122 SER A CA 1
ATOM 965 C C . SER A 1 122 ? 7.770 5.864 8.626 1.00 95.88 122 SER A C 1
ATOM 967 O O . SER A 1 122 ? 8.118 6.538 7.656 1.00 95.88 122 SER A O 1
ATOM 969 N N . ILE A 1 123 ? 6.875 6.269 9.518 1.00 93.62 123 ILE A N 1
ATOM 970 C CA . ILE A 1 123 ? 6.225 7.576 9.528 1.00 93.62 123 ILE A CA 1
ATOM 971 C C . ILE A 1 123 ? 6.534 8.209 10.887 1.00 93.62 123 ILE A C 1
ATOM 973 O O . ILE A 1 123 ? 6.515 7.510 11.899 1.00 93.62 123 ILE A O 1
ATOM 977 N N . SER A 1 124 ? 6.875 9.497 10.902 1.00 91.75 124 SER A N 1
ATOM 978 C CA . SER A 1 124 ? 7.085 10.253 12.141 1.00 91.75 124 SER A CA 1
ATOM 979 C C . SER A 1 124 ? 5.785 10.379 12.939 1.00 91.75 124 SER A C 1
ATOM 981 O O . SER A 1 124 ? 4.692 10.266 12.385 1.00 91.75 124 SER A O 1
ATOM 983 N N . ASP A 1 125 ? 5.890 10.707 14.226 1.00 83.06 125 ASP A N 1
ATOM 984 C CA . ASP A 1 125 ? 4.713 10.933 15.076 1.00 83.06 125 ASP A CA 1
ATOM 985 C C . ASP A 1 125 ? 3.846 12.113 14.589 1.00 83.06 125 ASP A C 1
ATOM 987 O O . ASP A 1 125 ? 2.629 12.101 14.765 1.00 83.06 125 ASP A O 1
ATOM 991 N N . SER A 1 126 ? 4.452 13.103 13.918 1.00 82.31 126 SER A N 1
ATOM 992 C CA . SER A 1 126 ? 3.742 14.217 13.264 1.00 82.31 126 SER A CA 1
ATOM 993 C C . SER A 1 126 ? 3.030 13.815 11.965 1.00 82.31 126 SER A C 1
ATOM 995 O O . SER A 1 126 ? 2.137 14.522 11.500 1.00 82.31 126 SER A O 1
ATOM 997 N N . GLY A 1 127 ? 3.422 12.682 11.371 1.00 73.50 127 GLY A N 1
ATOM 998 C CA . GLY A 1 127 ? 2.829 12.069 10.180 1.00 73.50 127 GLY A CA 1
ATOM 999 C C . GLY A 1 127 ? 2.903 12.870 8.871 1.00 73.50 127 GLY A C 1
ATOM 1000 O O . GLY A 1 127 ? 2.281 12.481 7.867 1.00 73.50 127 GLY A O 1
ATOM 1001 N N . THR A 1 128 ? 3.706 13.937 8.861 1.00 61.62 128 THR A N 1
ATOM 1002 C CA . THR A 1 128 ? 4.055 14.771 7.700 1.00 61.62 128 THR A CA 1
ATOM 1003 C C . THR A 1 128 ? 5.549 14.786 7.443 1.00 61.62 128 THR A C 1
ATOM 1005 O O . THR A 1 128 ? 6.295 14.975 8.431 1.00 61.62 128 THR A O 1
#

Radius of gyration: 14.81 Å; chains: 1; bounding box: 34×37×44 Å

Organism: NCBI:txid1833763